Protein AF-A0A6H2A797-F1 (afdb_monomer_lite)

Foldseek 3Di:
DDDDDDDDDDCVVVVVVPPDDPPDDDDDDDDDDDDDDDDDDDDDDDDDQDQFQDEPQSQATDGPVLLVVLCVVQNNVRSNVLSHVVSVVCVVVVDDDPHSSVVSVVVVVVVVVVVVVCVVVVVPPPPD

pLDDT: mean 70.71, std 18.69, range [35.84, 93.06]

Structure (mmCIF, N/CA/C/O backbone):
data_AF-A0A6H2A797-F1
#
_entry.id   AF-A0A6H2A797-F1
#
loop_
_atom_site.group_PDB
_atom_site.id
_atom_site.type_symbol
_atom_site.label_atom_id
_atom_site.label_alt_id
_atom_site.label_comp_id
_atom_site.label_asym_id
_atom_site.label_entity_id
_atom_site.label_seq_id
_atom_site.pdbx_PDB_ins_code
_atom_site.Cartn_x
_atom_site.Cartn_y
_atom_site.Cartn_z
_atom_site.occupancy
_atom_site.B_iso_or_equiv
_atom_site.auth_seq_id
_atom_site.auth_comp_id
_atom_site.auth_asym_id
_atom_site.auth_atom_id
_atom_site.pdbx_PDB_model_num
ATOM 1 N N . MET A 1 1 ? -2.144 27.631 -23.312 1.00 46.56 1 MET A N 1
ATOM 2 C CA . MET A 1 1 ? -3.626 27.607 -23.310 1.00 46.56 1 MET A CA 1
ATOM 3 C C . MET A 1 1 ? -4.070 26.756 -22.125 1.00 46.56 1 MET A C 1
ATOM 5 O O . MET A 1 1 ? -3.665 25.606 -22.053 1.00 46.56 1 MET A O 1
ATOM 9 N N . LYS A 1 2 ? -4.767 27.325 -21.131 1.00 43.34 2 LYS A N 1
ATOM 10 C CA . LYS A 1 2 ? -5.200 26.593 -19.925 1.00 43.34 2 LYS A CA 1
ATOM 11 C C . LYS A 1 2 ? -6.612 26.046 -20.162 1.00 43.34 2 LYS A C 1
ATOM 13 O O . LYS A 1 2 ? -7.568 26.807 -20.069 1.00 43.34 2 LYS A O 1
ATOM 18 N N . SER A 1 3 ? -6.749 24.761 -20.484 1.00 50.66 3 SER A N 1
ATOM 19 C CA . SER A 1 3 ? -8.068 24.132 -20.639 1.00 50.66 3 SER A CA 1
ATOM 20 C C . SER A 1 3 ? -8.618 23.690 -19.281 1.00 50.66 3 SER A C 1
ATOM 22 O O . SER A 1 3 ? -8.083 22.795 -18.633 1.00 50.66 3 SER A O 1
ATOM 24 N N . SER A 1 4 ? -9.681 24.367 -18.843 1.00 56.06 4 SER A N 1
ATOM 25 C CA . SER A 1 4 ? -10.447 24.083 -17.628 1.00 56.06 4 SER A CA 1
ATOM 26 C C . SER A 1 4 ? -11.520 23.034 -17.931 1.00 56.06 4 SER A C 1
ATOM 28 O O . SER A 1 4 ? -12.441 23.301 -18.697 1.00 56.06 4 SER A O 1
ATOM 30 N N . ILE A 1 5 ? -11.417 21.846 -17.330 1.00 59.72 5 ILE A N 1
ATOM 31 C CA . ILE A 1 5 ? -12.435 20.795 -17.441 1.00 59.72 5 ILE A CA 1
ATOM 32 C C . ILE A 1 5 ? -13.403 20.954 -16.261 1.00 59.72 5 ILE A C 1
ATOM 34 O O . ILE A 1 5 ? -13.143 20.479 -15.158 1.00 59.72 5 ILE A O 1
ATOM 38 N N . LYS A 1 6 ? -14.516 21.664 -16.475 1.00 56.91 6 LYS A N 1
ATOM 39 C CA . LYS A 1 6 ? -15.648 21.704 -15.536 1.00 56.91 6 LYS A CA 1
ATOM 40 C C . LYS A 1 6 ? -16.644 20.606 -15.912 1.00 56.91 6 LYS A C 1
ATOM 42 O O . LYS A 1 6 ? -17.594 20.862 -16.639 1.00 56.91 6 LYS A O 1
ATOM 47 N N . GLY A 1 7 ? -16.429 19.392 -15.414 1.00 57.88 7 GLY A N 1
ATOM 48 C CA . GLY A 1 7 ? -17.436 18.327 -15.431 1.00 57.88 7 GLY A CA 1
ATOM 49 C C . GLY A 1 7 ? -18.018 18.147 -14.033 1.00 57.88 7 GLY A C 1
ATOM 50 O O . GLY A 1 7 ? -17.306 17.709 -13.133 1.00 57.88 7 GLY A O 1
ATOM 51 N N . LYS A 1 8 ? -19.289 18.513 -13.821 1.00 60.16 8 LYS A N 1
ATOM 52 C CA . LYS A 1 8 ? -20.021 18.125 -12.606 1.00 60.16 8 LYS A CA 1
ATOM 53 C C . LYS A 1 8 ? -20.336 16.635 -12.716 1.00 60.16 8 LYS A C 1
ATOM 55 O O . LYS A 1 8 ? -20.930 16.206 -13.695 1.00 60.16 8 LYS A O 1
ATOM 60 N N . ILE A 1 9 ? -19.892 15.858 -11.737 1.00 58.88 9 ILE A N 1
ATOM 61 C CA . ILE A 1 9 ? -20.164 14.424 -11.666 1.00 58.88 9 ILE A CA 1
ATOM 62 C C . ILE A 1 9 ? -21.549 14.272 -11.027 1.00 58.88 9 ILE A C 1
ATOM 64 O O . ILE A 1 9 ? -21.733 14.644 -9.868 1.00 58.88 9 ILE A O 1
ATOM 68 N N . ASP A 1 10 ? -22.528 13.775 -11.783 1.00 59.12 10 ASP A N 1
ATOM 69 C CA . ASP A 1 10 ? -23.885 13.536 -11.288 1.00 59.12 10 ASP A CA 1
ATOM 70 C C . ASP A 1 10 ? -23.966 12.174 -10.583 1.00 59.12 10 ASP A C 1
ATOM 72 O O . ASP A 1 10 ? -24.061 11.124 -11.211 1.00 59.12 10 ASP A O 1
ATOM 76 N N . PHE A 1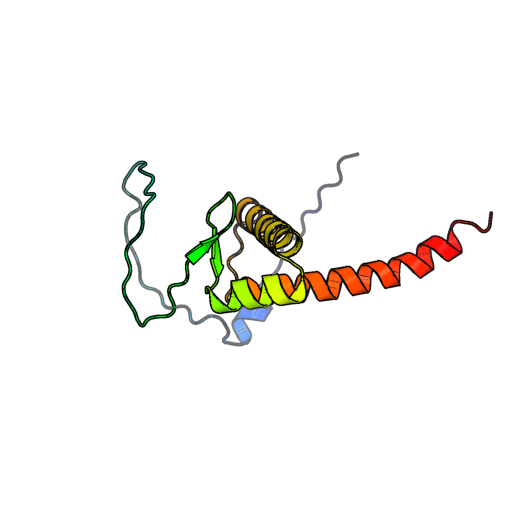 11 ? -23.959 12.191 -9.248 1.00 57.03 11 PHE A N 1
ATOM 77 C CA . PHE A 1 11 ? -24.028 10.991 -8.395 1.00 57.03 11 PHE A CA 1
ATOM 78 C C . PHE A 1 11 ? -25.450 10.431 -8.201 1.00 57.03 11 PHE A C 1
ATOM 80 O O . PHE A 1 11 ? -25.656 9.489 -7.437 1.00 57.03 11 PHE A O 1
ATOM 87 N N . LYS A 1 12 ? -26.441 10.971 -8.923 1.00 54.38 12 LYS A N 1
ATOM 88 C CA . LYS A 1 12 ? -27.851 10.554 -8.862 1.00 54.38 12 LYS A CA 1
ATOM 89 C C . LYS A 1 12 ? -28.107 9.052 -9.106 1.00 54.38 12 LYS A C 1
ATOM 91 O O . LYS A 1 12 ? -29.007 8.537 -8.446 1.00 54.38 12 LYS A O 1
ATOM 96 N N . PRO A 1 13 ? -27.350 8.302 -9.939 1.00 54.19 13 PRO A N 1
ATOM 97 C CA . PRO A 1 13 ? -27.614 6.870 -10.101 1.00 54.19 13 PRO A CA 1
ATOM 98 C C . PRO A 1 13 ? -27.167 6.011 -8.904 1.00 54.19 13 PRO A C 1
ATOM 100 O O . PRO A 1 13 ? -27.570 4.856 -8.815 1.00 54.19 13 PRO A O 1
ATOM 103 N N . LEU A 1 14 ? -26.380 6.545 -7.959 1.00 39.88 14 LEU A N 1
ATOM 104 C CA . LEU A 1 14 ? -25.889 5.784 -6.799 1.00 39.88 14 LEU A CA 1
ATOM 105 C C . LEU A 1 14 ? -26.880 5.739 -5.622 1.00 39.88 14 LEU A C 1
ATOM 107 O O . LEU A 1 14 ? -26.752 4.874 -4.759 1.00 39.88 14 LEU A O 1
ATOM 111 N N . LEU A 1 15 ? -27.887 6.622 -5.587 1.00 51.09 15 LEU A N 1
ATOM 112 C CA . LEU A 1 15 ? -28.908 6.621 -4.528 1.00 51.09 15 LEU A CA 1
ATOM 113 C C . LEU A 1 15 ? -29.960 5.516 -4.705 1.00 51.09 15 LEU A C 1
ATOM 115 O O . LEU A 1 15 ? -30.473 5.005 -3.716 1.00 51.09 15 LEU A O 1
ATOM 119 N N . SER A 1 16 ? -30.255 5.103 -5.943 1.00 48.47 16 SER A N 1
ATOM 120 C CA . SER A 1 16 ? -31.281 4.081 -6.215 1.00 48.47 16 SER A CA 1
ATOM 121 C C . SER A 1 16 ? -30.839 2.656 -5.865 1.00 48.47 16 SER A C 1
ATOM 123 O O . SER A 1 16 ? -31.680 1.768 -5.769 1.00 48.47 16 SER A O 1
ATOM 125 N N . ALA A 1 17 ? -29.535 2.423 -5.696 1.00 48.38 17 ALA A N 1
ATOM 126 C CA . ALA A 1 17 ? -28.965 1.092 -5.497 1.00 48.38 17 ALA A CA 1
ATOM 127 C C . ALA A 1 17 ? -28.812 0.694 -4.015 1.00 48.38 17 ALA A C 1
ATOM 129 O O . ALA A 1 17 ? -28.220 -0.340 -3.727 1.00 48.38 17 ALA A O 1
ATOM 130 N N . GLY A 1 18 ? -29.294 1.505 -3.065 1.00 45.94 18 GLY A N 1
ATOM 131 C CA . GLY A 1 18 ? -29.240 1.170 -1.634 1.00 45.94 18 GLY A CA 1
ATOM 132 C C . GLY A 1 18 ? -27.831 1.142 -1.019 1.00 45.94 18 GLY A C 1
ATOM 133 O O . GLY A 1 18 ? -27.662 0.650 0.090 1.00 45.94 18 GLY A O 1
ATOM 134 N N . PHE A 1 19 ? -26.815 1.687 -1.701 1.00 46.12 19 PHE A N 1
ATOM 135 C CA . PHE A 1 19 ? -25.416 1.707 -1.238 1.00 46.12 19 PHE A CA 1
ATOM 136 C C . PHE A 1 19 ? -25.088 2.826 -0.229 1.00 46.12 19 PHE A C 1
ATOM 138 O O . PHE A 1 19 ? -23.957 2.911 0.248 1.00 46.12 19 PHE A O 1
ATOM 145 N N . ILE A 1 20 ? -26.051 3.687 0.118 1.00 41.34 20 ILE A N 1
ATOM 146 C CA . ILE A 1 20 ? -25.891 4.747 1.124 1.00 41.34 20 ILE A CA 1
ATOM 147 C C . ILE A 1 20 ? -27.090 4.688 2.073 1.00 41.34 20 ILE A C 1
ATOM 149 O O . ILE A 1 20 ? -28.177 5.149 1.733 1.00 41.34 20 ILE A O 1
ATOM 153 N N . SER A 1 21 ? -26.891 4.132 3.269 1.00 38.75 21 SER A N 1
ATOM 154 C CA . SER A 1 21 ? -27.840 4.289 4.373 1.00 38.75 21 SER A CA 1
ATOM 155 C C . SER A 1 21 ? -27.586 5.646 5.022 1.00 38.75 21 SER A C 1
ATOM 157 O O . SER A 1 21 ? -26.571 5.847 5.691 1.00 38.75 21 SER A O 1
ATOM 159 N N . LEU A 1 22 ? -28.481 6.602 4.778 1.00 43.28 22 LEU A N 1
ATOM 160 C CA . LEU A 1 22 ? -28.422 7.938 5.358 1.00 43.28 22 LEU A CA 1
ATOM 161 C C . LEU A 1 22 ? -28.926 7.879 6.809 1.00 43.28 22 LEU A C 1
ATOM 163 O O . LEU A 1 22 ? -30.077 8.201 7.087 1.00 43.28 22 LEU A O 1
ATOM 167 N N . ASN A 1 23 ? -28.071 7.454 7.740 1.00 47.53 23 ASN A N 1
ATOM 168 C CA . ASN A 1 23 ? -28.340 7.657 9.161 1.00 47.53 23 ASN A CA 1
ATOM 169 C C . ASN A 1 23 ? -27.947 9.089 9.522 1.00 47.53 23 ASN A C 1
ATOM 171 O O . ASN A 1 23 ? -26.777 9.432 9.689 1.00 47.53 23 ASN A O 1
ATOM 175 N N . ASN A 1 24 ? -28.977 9.926 9.559 1.00 61.25 24 ASN A N 1
ATOM 176 C CA . ASN A 1 24 ? -28.986 11.249 10.146 1.00 61.25 24 ASN A CA 1
ATOM 177 C C . ASN A 1 24 ? -28.841 11.121 11.665 1.00 61.25 24 ASN A C 1
ATOM 179 O O . ASN A 1 24 ? -29.838 10.888 12.330 1.00 61.25 24 ASN A O 1
ATOM 183 N N . ASP A 1 25 ? -27.626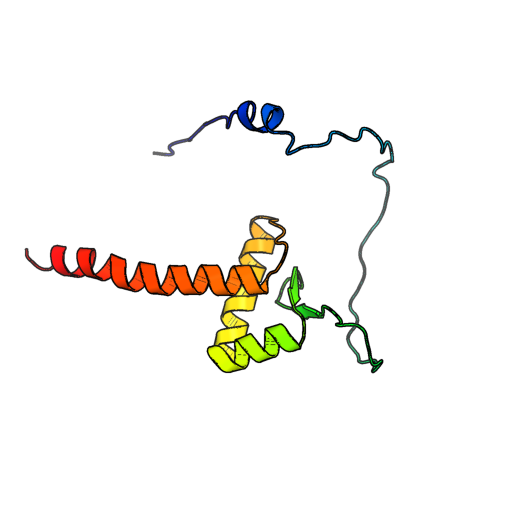 11.251 12.194 1.00 49.34 25 ASP A N 1
ATOM 184 C CA . ASP A 1 25 ? -27.409 11.763 13.551 1.00 49.34 25 ASP A CA 1
ATOM 185 C C . ASP A 1 25 ? -25.918 12.021 13.788 1.00 49.34 25 ASP A C 1
ATOM 187 O O . ASP A 1 25 ? -25.129 11.083 13.870 1.00 49.34 25 ASP A O 1
ATOM 191 N N . ALA A 1 26 ? -25.526 13.295 13.855 1.00 45.34 26 ALA A N 1
ATOM 192 C CA . ALA A 1 26 ? -24.410 13.782 14.677 1.00 45.34 26 ALA A CA 1
ATOM 193 C C . ALA A 1 26 ? -24.224 15.292 14.467 1.00 45.34 26 ALA A C 1
ATOM 195 O O . ALA A 1 26 ? -23.256 15.766 13.869 1.00 45.34 26 ALA A O 1
ATOM 196 N N . SER A 1 27 ? -25.139 16.075 15.035 1.00 48.50 27 SER A N 1
ATOM 197 C CA . SER A 1 27 ? -24.773 17.396 15.539 1.00 48.50 27 SER A CA 1
ATOM 198 C C . SER A 1 27 ? -23.676 17.225 16.593 1.00 48.50 27 SER A C 1
ATOM 200 O O . SER A 1 27 ? -23.966 16.774 17.698 1.00 48.50 27 SER A O 1
ATOM 202 N N . ARG A 1 28 ? -22.425 17.596 16.294 1.00 47.56 28 ARG A N 1
ATOM 203 C CA . ARG A 1 28 ? -21.472 18.038 17.329 1.00 47.56 28 ARG A CA 1
ATOM 204 C C . ARG A 1 28 ? -20.273 18.791 16.745 1.00 47.56 28 ARG A C 1
ATOM 206 O O . ARG A 1 28 ? -19.312 18.207 16.268 1.00 47.56 28 ARG A O 1
ATOM 213 N N . SER A 1 29 ? -20.379 20.117 16.833 1.00 43.31 29 SER A N 1
ATOM 214 C CA . SER A 1 29 ? -19.346 21.029 17.341 1.00 43.31 29 SER A CA 1
ATOM 215 C C . SER A 1 29 ? -17.899 20.778 16.892 1.00 43.31 29 SER A C 1
ATOM 217 O O . SER A 1 29 ? -17.153 20.058 17.551 1.00 43.31 29 SER A O 1
ATOM 219 N N . LEU A 1 30 ? -17.460 21.489 15.850 1.00 44.03 30 LEU A N 1
ATOM 220 C CA . LEU A 1 30 ? -16.040 21.757 15.616 1.00 44.03 30 LEU A CA 1
ATOM 221 C C . LEU A 1 30 ? -15.557 22.813 16.616 1.00 44.03 30 LEU A C 1
ATOM 223 O O . LEU A 1 30 ? -15.670 24.013 16.375 1.00 44.03 30 LEU A O 1
ATOM 227 N N . ALA A 1 31 ? -15.018 22.347 17.735 1.00 46.88 31 ALA A N 1
ATOM 228 C CA . ALA A 1 31 ? -14.160 23.134 18.601 1.00 46.88 31 ALA A CA 1
ATOM 229 C C . ALA A 1 31 ? -12.978 22.263 19.037 1.00 46.88 31 ALA A C 1
ATOM 231 O O . ALA A 1 31 ? -13.202 21.168 19.550 1.00 46.88 31 ALA A O 1
ATOM 232 N N . ASN A 1 32 ? -11.772 22.834 18.900 1.00 49.12 32 ASN A N 1
ATOM 233 C CA . ASN A 1 32 ? -10.540 22.488 19.625 1.00 49.12 32 ASN A CA 1
ATOM 234 C C . ASN A 1 32 ? -9.849 21.173 19.192 1.00 49.12 32 ASN A C 1
ATOM 236 O O . ASN A 1 32 ? -10.501 20.226 18.784 1.00 49.12 32 ASN A O 1
ATOM 240 N N . ASP A 1 33 ? -8.529 21.003 19.215 1.00 44.47 33 ASP A N 1
ATOM 241 C CA . ASP A 1 33 ? -7.384 21.818 19.627 1.00 44.47 33 ASP A CA 1
ATOM 242 C C . ASP A 1 33 ? -6.107 21.156 19.048 1.00 44.47 33 ASP A C 1
ATOM 244 O O . ASP A 1 33 ? -6.141 20.078 18.457 1.00 44.47 33 ASP A O 1
ATOM 248 N N . LYS A 1 34 ? -5.008 21.885 19.181 1.00 43.50 34 LYS A N 1
ATOM 249 C CA . LYS A 1 34 ? -3.631 21.726 18.715 1.00 43.50 34 LYS A CA 1
ATOM 250 C C . LYS A 1 34 ? -2.951 20.346 18.816 1.00 43.50 34 LYS A C 1
ATOM 252 O O . LYS A 1 34 ? -3.232 19.515 19.665 1.00 43.50 34 LYS A O 1
ATOM 257 N N . GLN A 1 35 ? -1.945 20.237 17.940 1.00 48.25 35 GLN A N 1
ATOM 258 C CA . GLN A 1 35 ? -0.615 19.616 18.079 1.00 48.25 35 GLN A CA 1
ATOM 259 C C . GLN A 1 35 ? -0.305 18.786 19.337 1.00 48.25 35 GLN A C 1
ATOM 261 O O . GLN A 1 35 ? -0.371 19.299 20.448 1.00 48.25 35 GLN A O 1
ATOM 266 N N . ASN A 1 36 ? 0.218 17.578 19.103 1.00 39.12 36 ASN A N 1
ATOM 267 C CA . ASN A 1 36 ? 1.387 16.906 19.716 1.00 39.12 36 ASN A CA 1
ATOM 268 C C . ASN A 1 36 ? 1.200 15.396 19.468 1.00 39.12 36 ASN A C 1
ATOM 270 O O . ASN A 1 36 ? 0.073 14.939 19.354 1.00 39.12 36 ASN A O 1
ATOM 274 N N . GLY A 1 37 ? 2.182 14.521 19.328 1.00 35.84 37 GLY A N 1
ATOM 275 C CA . GLY A 1 37 ? 3.627 14.528 19.471 1.00 35.84 37 GLY A CA 1
ATOM 276 C C . 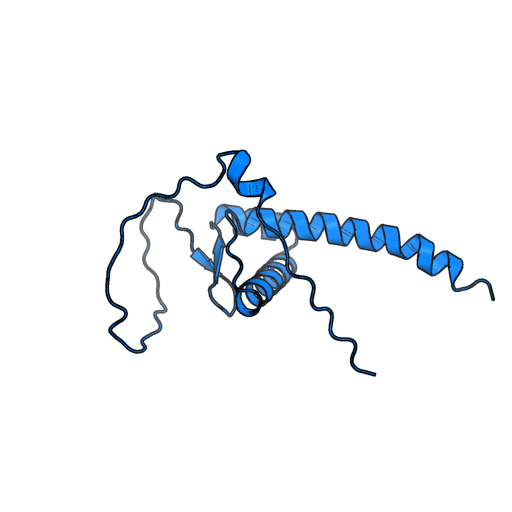GLY A 1 37 ? 4.076 13.089 19.155 1.00 35.84 37 GLY A C 1
ATOM 277 O O . GLY A 1 37 ? 3.252 12.177 19.064 1.00 35.84 37 GLY A O 1
ATOM 278 N N . VAL A 1 38 ? 5.367 12.898 18.916 1.00 62.19 38 VAL A N 1
ATOM 279 C CA . VAL A 1 38 ? 6.013 11.588 18.714 1.00 62.19 38 VAL A CA 1
ATOM 280 C C . VAL A 1 38 ? 5.682 10.635 19.879 1.00 62.19 38 VAL A C 1
ATOM 282 O O . VAL A 1 38 ? 5.542 11.097 21.011 1.00 62.19 38 VAL A O 1
ATOM 285 N N . PRO A 1 39 ? 5.600 9.317 19.631 1.00 52.97 39 PRO A N 1
ATOM 286 C CA . PRO A 1 39 ? 6.484 8.454 20.409 1.00 52.97 39 PRO A CA 1
ATOM 287 C C . PRO A 1 39 ? 7.176 7.388 19.553 1.00 52.97 39 PRO A C 1
ATOM 289 O O . PRO A 1 39 ? 6.573 6.721 18.710 1.00 52.97 39 PRO A O 1
ATOM 292 N N . GLU A 1 40 ? 8.479 7.279 19.789 1.00 54.34 40 GLU A N 1
ATOM 293 C CA . GLU A 1 40 ? 9.259 6.059 19.628 1.00 54.34 40 GLU A CA 1
ATOM 294 C C . GLU A 1 40 ? 8.975 5.124 20.818 1.00 54.34 40 GLU A C 1
ATOM 296 O O . GLU A 1 40 ? 8.416 5.551 21.828 1.00 54.34 40 GLU A O 1
ATOM 301 N N . THR A 1 41 ? 9.463 3.889 20.703 1.00 43.97 41 THR A N 1
ATOM 302 C CA . THR A 1 41 ? 9.671 2.869 21.751 1.00 43.97 41 THR A CA 1
ATOM 303 C C . THR A 1 41 ? 8.506 1.930 22.108 1.00 43.97 41 THR A C 1
ATOM 305 O O . THR A 1 41 ? 7.585 2.257 22.845 1.00 43.97 41 THR A O 1
ATOM 308 N N . GLU A 1 42 ? 8.611 0.736 21.510 1.00 62.16 42 GLU A N 1
ATOM 309 C CA . GLU A 1 42 ? 8.648 -0.588 22.155 1.00 62.16 42 GLU A CA 1
ATOM 310 C C . GLU A 1 42 ? 7.670 -0.849 23.308 1.00 62.16 42 GLU A C 1
ATOM 312 O O . GLU A 1 42 ? 7.851 -0.372 24.422 1.00 62.16 42 GLU A O 1
ATOM 317 N N . THR A 1 43 ? 6.690 -1.722 23.069 1.00 39.31 43 THR A N 1
ATOM 318 C CA . THR A 1 43 ? 6.119 -2.584 24.113 1.00 39.31 43 THR A CA 1
ATOM 319 C C . THR A 1 43 ? 5.597 -3.874 23.487 1.00 39.31 43 THR A C 1
ATOM 321 O O . THR A 1 43 ? 4.793 -3.864 22.561 1.00 39.31 43 THR A O 1
ATOM 324 N N . GLU A 1 44 ? 6.132 -4.986 23.979 1.00 60.56 44 GLU A N 1
ATOM 325 C CA . GLU A 1 44 ? 5.705 -6.352 23.709 1.00 60.56 44 GLU A CA 1
ATOM 326 C C . GLU A 1 44 ? 4.360 -6.604 24.405 1.00 60.56 44 GLU A C 1
ATOM 328 O O . GLU A 1 44 ? 4.302 -6.566 25.632 1.00 60.56 44 GLU A O 1
ATOM 333 N N . THR A 1 45 ? 3.298 -6.911 23.655 1.00 43.12 45 THR A N 1
ATOM 334 C CA . THR A 1 45 ? 2.175 -7.719 24.157 1.00 43.12 45 THR A CA 1
ATOM 335 C C . THR A 1 45 ? 1.577 -8.562 23.039 1.00 43.12 45 THR A C 1
ATOM 337 O O . THR A 1 45 ? 1.115 -8.076 22.014 1.00 43.12 45 THR A O 1
ATOM 340 N N . GLU A 1 46 ? 1.624 -9.865 23.266 1.00 57.28 46 GLU A N 1
ATOM 341 C CA . GLU A 1 46 ? 1.096 -10.939 22.443 1.00 57.28 46 GLU A CA 1
ATOM 342 C C . GLU A 1 46 ? -0.428 -10.824 22.228 1.00 57.28 46 GLU A C 1
ATOM 344 O O . GLU A 1 46 ? -1.188 -10.593 23.166 1.00 57.28 46 GLU A O 1
ATOM 349 N N . THR A 1 47 ? -0.868 -11.135 21.002 1.00 51.09 47 THR A N 1
ATOM 350 C CA . THR A 1 47 ? -2.226 -11.592 20.622 1.00 51.09 47 THR A CA 1
ATOM 351 C C . THR A 1 47 ? -3.342 -10.571 20.361 1.00 51.09 47 THR A C 1
ATOM 353 O O . THR A 1 47 ? -4.494 -10.781 20.713 1.00 51.09 47 THR A O 1
ATOM 356 N N . GLU A 1 48 ? -3.074 -9.560 19.548 1.00 54.53 48 GLU A N 1
ATOM 357 C CA . GLU A 1 48 ? -4.053 -9.086 18.561 1.00 54.53 48 GLU A CA 1
ATOM 358 C C . GLU A 1 48 ? -3.235 -8.587 17.371 1.00 54.53 48 GLU A C 1
ATOM 360 O O . GLU A 1 48 ? -2.155 -8.050 17.574 1.00 54.53 48 GLU A O 1
ATOM 365 N N . THR A 1 49 ? -3.630 -8.846 16.125 1.00 59.41 49 THR A N 1
ATOM 366 C CA . THR A 1 49 ? -2.826 -8.454 14.954 1.00 59.41 49 THR A CA 1
ATOM 367 C C . THR A 1 49 ? -2.692 -6.930 14.903 1.00 59.41 49 THR A C 1
ATOM 369 O O . THR A 1 49 ? -3.540 -6.249 14.318 1.00 59.41 49 THR A O 1
ATOM 372 N N . GLU A 1 50 ? -1.661 -6.391 15.551 1.00 66.38 50 GLU A N 1
ATOM 373 C CA . GLU A 1 50 ? -1.437 -4.962 15.675 1.00 66.38 50 GLU A CA 1
ATOM 374 C C . GLU A 1 50 ? -1.162 -4.406 14.284 1.00 66.38 50 GLU A C 1
ATOM 376 O O . GLU A 1 50 ? -0.150 -4.686 13.636 1.00 66.38 50 GLU A O 1
ATOM 381 N N . LYS A 1 51 ? -2.120 -3.634 13.775 1.00 72.88 51 LYS A N 1
ATOM 382 C CA . LYS A 1 51 ? -1.947 -2.918 12.517 1.00 72.88 51 LYS A CA 1
ATOM 383 C C . LYS A 1 51 ? -1.025 -1.745 12.789 1.00 72.88 51 LYS A C 1
ATOM 385 O O . LYS A 1 51 ? -1.461 -0.710 13.291 1.00 72.88 51 LYS A O 1
ATOM 390 N N . LYS A 1 52 ? 0.244 -1.908 12.444 1.00 79.31 52 LYS A N 1
ATOM 391 C CA . LYS A 1 52 ? 1.246 -0.854 12.540 1.00 79.31 52 LYS A CA 1
ATOM 392 C C . LYS A 1 52 ? 1.060 0.144 11.400 1.00 79.31 52 LYS A C 1
ATOM 394 O O . LYS A 1 52 ? 0.625 -0.194 10.293 1.00 79.31 52 LYS A O 1
ATOM 399 N N . THR A 1 53 ? 1.363 1.404 11.694 1.00 84.56 53 THR A N 1
ATOM 400 C CA . THR A 1 53 ? 1.405 2.469 10.691 1.00 84.56 53 THR A CA 1
ATOM 401 C C . THR A 1 53 ? 2.791 2.536 10.070 1.00 84.56 53 THR A C 1
ATOM 403 O O . THR A 1 53 ? 3.779 2.685 10.785 1.00 84.56 53 THR A O 1
ATOM 406 N N . TYR A 1 54 ? 2.850 2.500 8.747 1.00 80.19 54 TYR A N 1
ATOM 407 C CA . TYR A 1 54 ? 4.071 2.580 7.958 1.00 80.19 54 TYR A CA 1
ATOM 408 C C . TYR A 1 54 ? 4.027 3.777 6.999 1.00 80.19 54 TYR A C 1
ATOM 410 O O . TYR A 1 54 ? 2.971 4.383 6.772 1.00 80.19 54 TYR A O 1
ATOM 418 N N . GLY A 1 55 ? 5.188 4.092 6.427 1.00 81.06 55 GLY A N 1
ATOM 419 C CA . GLY A 1 55 ? 5.383 5.192 5.486 1.00 81.06 55 GLY A CA 1
ATOM 420 C C . GLY A 1 55 ? 5.801 6.504 6.154 1.00 81.06 55 GLY A C 1
ATOM 421 O O . GLY A 1 55 ? 5.527 6.717 7.337 1.00 81.06 55 GLY A O 1
ATOM 422 N N . GLU A 1 56 ? 6.390 7.418 5.378 1.00 81.44 56 GLU A N 1
ATOM 423 C CA . GLU A 1 56 ? 6.799 8.757 5.844 1.00 81.44 56 GLU A CA 1
ATOM 424 C C . GLU A 1 56 ? 5.639 9.523 6.503 1.00 81.44 56 GLU A C 1
ATOM 426 O O . GLU A 1 56 ? 5.777 10.129 7.566 1.00 81.44 56 GLU A O 1
ATOM 431 N N . PHE A 1 57 ? 4.447 9.424 5.910 1.00 84.44 57 PHE A N 1
ATOM 432 C CA . PHE A 1 57 ? 3.238 10.092 6.385 1.00 84.44 57 PHE A CA 1
ATOM 433 C C . PHE A 1 57 ? 2.463 9.291 7.446 1.00 84.44 57 PHE A C 1
ATOM 435 O O . PHE A 1 57 ? 1.380 9.723 7.846 1.00 84.44 57 PHE A O 1
ATOM 442 N N . LYS A 1 58 ? 2.974 8.124 7.877 1.00 85.75 58 LYS A N 1
ATOM 443 C CA . LYS A 1 58 ? 2.355 7.208 8.861 1.00 85.75 58 LYS A CA 1
ATOM 444 C C . LYS A 1 58 ? 0.869 6.923 8.597 1.00 85.75 58 LYS A C 1
ATOM 446 O O . LYS A 1 58 ? 0.055 6.835 9.513 1.00 85.75 58 LYS A O 1
ATOM 451 N N . ASN A 1 59 ? 0.493 6.804 7.328 1.00 85.81 59 ASN A N 1
ATOM 452 C CA . ASN A 1 59 ? -0.897 6.671 6.881 1.00 85.81 59 ASN A CA 1
ATOM 453 C C . ASN A 1 59 ? -1.219 5.280 6.308 1.00 85.81 59 ASN A C 1
ATOM 455 O O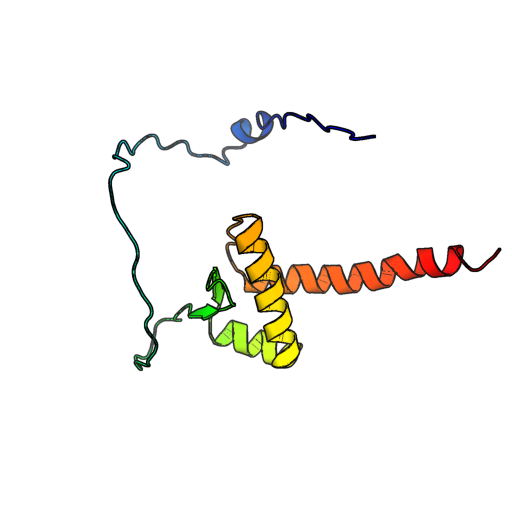 . ASN A 1 59 ? -2.369 5.025 5.945 1.00 85.81 59 ASN A O 1
ATOM 459 N N . ILE A 1 60 ? -0.231 4.382 6.250 1.00 86.56 60 ILE A N 1
ATOM 460 C CA . ILE A 1 60 ? -0.380 3.021 5.740 1.00 86.56 60 ILE A CA 1
ATOM 461 C C . ILE A 1 60 ? -0.530 2.044 6.894 1.00 86.56 60 ILE A C 1
ATOM 463 O O . ILE A 1 60 ? 0.416 1.782 7.623 1.00 86.56 60 ILE A O 1
ATOM 467 N N . LEU A 1 61 ? -1.724 1.479 7.033 1.00 88.94 61 LEU A N 1
ATOM 468 C CA . LEU A 1 61 ? -2.007 0.419 7.998 1.00 88.94 61 LEU A CA 1
ATOM 469 C C . LEU A 1 61 ? -1.703 -0.936 7.363 1.00 88.94 61 LEU A C 1
ATOM 471 O O . LEU A 1 61 ? -2.382 -1.310 6.399 1.00 88.94 61 LEU A O 1
ATOM 475 N N . LEU A 1 62 ? -0.712 -1.641 7.908 1.00 88.12 62 LEU A N 1
ATOM 476 C CA . LEU A 1 62 ? -0.346 -3.007 7.533 1.00 88.12 62 LEU A CA 1
ATOM 477 C C . LEU A 1 62 ? -0.127 -3.842 8.795 1.00 88.12 62 LEU A C 1
ATOM 479 O O . LEU A 1 62 ? 0.277 -3.330 9.836 1.00 88.12 62 LEU A O 1
ATOM 483 N N . THR A 1 63 ? -0.405 -5.133 8.696 1.00 89.50 63 THR A N 1
ATOM 484 C CA . THR A 1 63 ? 0.008 -6.116 9.706 1.00 89.50 63 THR A CA 1
ATOM 485 C C . THR A 1 63 ? 1.439 -6.581 9.442 1.00 89.50 63 THR A C 1
ATOM 487 O O . THR A 1 63 ? 1.912 -6.534 8.301 1.00 89.50 63 THR A O 1
ATOM 490 N N . ASP A 1 64 ? 2.126 -7.078 10.472 1.00 86.38 64 ASP A N 1
ATOM 491 C CA . ASP A 1 64 ? 3.471 -7.647 10.311 1.00 86.38 64 ASP A CA 1
ATOM 492 C C . ASP A 1 64 ? 3.478 -8.817 9.309 1.00 86.38 64 ASP A C 1
ATOM 494 O O . ASP A 1 64 ? 4.405 -8.952 8.512 1.00 86.38 64 ASP A O 1
ATOM 498 N N . GLU A 1 65 ? 2.401 -9.610 9.260 1.00 90.62 65 GLU A N 1
ATOM 499 C CA . GLU A 1 65 ? 2.236 -10.677 8.268 1.00 90.62 65 GLU A CA 1
ATOM 500 C C . GLU A 1 65 ? 2.174 -10.150 6.829 1.00 90.62 65 GLU A C 1
ATOM 502 O O . GLU A 1 65 ? 2.781 -10.719 5.920 1.00 90.62 65 GLU A O 1
ATOM 507 N N . GLU A 1 66 ? 1.408 -9.082 6.589 1.00 90.69 66 GLU A N 1
ATOM 508 C CA . GLU A 1 66 ? 1.314 -8.456 5.268 1.00 90.69 66 GLU A CA 1
ATOM 509 C C . GLU A 1 66 ? 2.653 -7.844 4.863 1.00 90.69 66 GLU A C 1
ATOM 511 O O . GLU A 1 66 ? 3.066 -7.987 3.710 1.00 90.69 66 GLU A O 1
ATOM 516 N N . LEU A 1 67 ? 3.356 -7.213 5.807 1.00 89.25 67 LEU A N 1
ATOM 517 C CA . LEU A 1 67 ? 4.691 -6.681 5.574 1.00 89.25 67 LEU A CA 1
ATOM 518 C C . LEU A 1 67 ? 5.672 -7.802 5.210 1.00 89.25 67 LEU A C 1
ATOM 520 O O . LEU A 1 67 ? 6.394 -7.678 4.223 1.00 89.25 67 LEU A O 1
ATOM 524 N N . GLN A 1 68 ? 5.656 -8.919 5.941 1.00 90.31 68 GLN A N 1
ATOM 525 C CA . GLN A 1 68 ? 6.504 -10.073 5.652 1.00 90.31 68 GLN A CA 1
ATOM 526 C C . GLN A 1 68 ? 6.202 -10.657 4.266 1.00 90.31 68 GLN A C 1
ATOM 528 O O . GLN A 1 68 ? 7.123 -10.919 3.498 1.00 90.31 68 GLN A O 1
ATOM 533 N N . LYS A 1 69 ? 4.920 -10.773 3.888 1.00 93.06 69 LYS A N 1
ATOM 534 C CA . LYS A 1 69 ? 4.502 -11.205 2.539 1.00 93.06 69 LYS A CA 1
ATOM 535 C C . LYS A 1 69 ? 4.975 -10.245 1.445 1.00 93.06 69 LYS A C 1
ATOM 537 O O . LYS A 1 69 ? 5.259 -10.680 0.331 1.00 93.06 69 LYS A O 1
ATOM 542 N N . LEU A 1 70 ? 5.022 -8.940 1.719 1.00 90.56 70 LEU A N 1
ATOM 543 C CA . LEU A 1 70 ? 5.550 -7.957 0.769 1.00 90.56 70 LEU A CA 1
ATOM 544 C C . LEU A 1 70 ? 7.061 -8.107 0.597 1.00 90.56 70 LEU A C 1
ATOM 546 O O . LEU A 1 70 ? 7.533 -8.115 -0.539 1.00 90.56 70 LEU A O 1
ATOM 550 N N . LYS A 1 71 ? 7.797 -8.258 1.700 1.00 91.88 71 LYS A N 1
ATOM 551 C CA . LYS A 1 71 ? 9.249 -8.472 1.690 1.00 91.88 71 LYS A CA 1
ATOM 552 C C . LYS A 1 71 ? 9.627 -9.769 0.977 1.00 91.88 71 LYS A C 1
ATOM 554 O O . LYS A 1 71 ? 10.523 -9.756 0.147 1.00 91.88 71 LYS A O 1
ATOM 559 N N . ASP A 1 72 ? 8.891 -10.848 1.229 1.00 93.06 72 ASP A N 1
ATOM 560 C CA . ASP A 1 72 ? 9.100 -12.149 0.583 1.00 93.06 72 ASP A CA 1
ATOM 561 C C . ASP A 1 72 ? 8.910 -12.079 -0.943 1.00 93.06 72 ASP A C 1
ATOM 563 O O . ASP A 1 72 ? 9.712 -12.612 -1.705 1.00 93.06 72 ASP A O 1
ATOM 567 N N . ARG A 1 73 ? 7.891 -11.346 -1.419 1.00 90.75 73 ARG A N 1
ATOM 568 C CA . ARG A 1 73 ? 7.642 -11.209 -2.864 1.00 90.75 73 ARG A CA 1
ATOM 569 C C . ARG A 1 73 ? 8.559 -10.221 -3.584 1.00 90.75 73 ARG A C 1
ATOM 571 O O . ARG A 1 73 ? 8.788 -10.395 -4.779 1.00 90.75 73 ARG A O 1
ATOM 578 N N . PHE A 1 74 ? 8.968 -9.137 -2.927 1.00 86.06 74 PHE A N 1
ATOM 579 C CA . PHE A 1 74 ? 9.537 -7.960 -3.601 1.00 86.06 74 PHE A CA 1
ATOM 580 C C . PHE A 1 74 ? 10.855 -7.464 -3.006 1.00 86.06 74 PHE A C 1
ATOM 582 O O . PHE A 1 74 ? 11.354 -6.425 -3.441 1.00 86.06 74 PHE A O 1
ATOM 589 N N . THR A 1 75 ? 11.410 -8.199 -2.040 1.00 92.69 75 THR A N 1
ATOM 590 C CA . THR A 1 75 ? 12.570 -7.812 -1.227 1.00 92.69 75 THR A CA 1
ATOM 591 C C . THR A 1 75 ? 12.253 -6.635 -0.292 1.00 92.69 75 THR A C 1
ATOM 593 O O . THR A 1 75 ? 11.324 -5.861 -0.527 1.00 92.69 75 THR A O 1
ATOM 596 N N . ASP A 1 76 ? 13.026 -6.464 0.785 1.00 87.94 76 ASP A N 1
ATOM 597 C CA . ASP A 1 76 ? 12.839 -5.372 1.752 1.00 87.94 76 ASP A CA 1
ATOM 598 C C . ASP A 1 76 ? 12.809 -3.982 1.104 1.00 87.94 76 ASP A C 1
ATOM 600 O O . ASP A 1 76 ? 11.901 -3.193 1.369 1.00 87.94 76 ASP A O 1
ATOM 604 N N . SER A 1 77 ? 13.755 -3.703 0.204 1.00 87.56 77 SER A N 1
ATOM 605 C CA . SER A 1 77 ? 13.841 -2.408 -0.481 1.00 87.56 77 SER A CA 1
ATOM 606 C C . SER A 1 77 ? 12.650 -2.161 -1.417 1.00 87.56 77 SER A C 1
ATOM 608 O O . SER A 1 77 ? 12.061 -1.079 -1.392 1.00 87.56 77 SER A O 1
ATOM 610 N N . GLY A 1 78 ? 12.238 -3.170 -2.193 1.00 89.75 78 GLY A N 1
ATOM 611 C CA . GLY A 1 78 ? 11.099 -3.041 -3.102 1.00 89.75 78 GLY A CA 1
ATOM 612 C C . GLY A 1 78 ? 9.776 -2.891 -2.354 1.00 89.75 78 GLY A C 1
ATOM 613 O O . GLY A 1 78 ? 8.919 -2.109 -2.764 1.00 89.75 78 GLY A O 1
ATOM 614 N N . ALA A 1 79 ? 9.612 -3.588 -1.225 1.00 89.00 79 ALA A N 1
ATOM 615 C CA . ALA A 1 79 ? 8.450 -3.438 -0.356 1.00 89.00 79 ALA A CA 1
ATOM 616 C C . ALA A 1 79 ? 8.332 -2.008 0.200 1.00 89.00 79 ALA A C 1
ATOM 618 O O . ALA A 1 79 ? 7.250 -1.420 0.134 1.00 89.00 79 ALA A O 1
ATOM 619 N N . GLN A 1 80 ? 9.437 -1.430 0.686 1.00 89.50 80 GLN A N 1
ATOM 620 C CA . GLN A 1 80 ? 9.472 -0.058 1.204 1.00 89.50 80 GLN A CA 1
ATOM 621 C C . GLN A 1 80 ? 9.089 0.979 0.141 1.00 89.50 80 GLN A C 1
ATOM 623 O O . GLN A 1 80 ? 8.231 1.819 0.403 1.00 89.50 80 GLN A O 1
ATOM 628 N N . GLU A 1 81 ? 9.629 0.882 -1.079 1.00 90.00 81 GLU A N 1
ATOM 629 C CA . GLU A 1 81 ? 9.313 1.816 -2.175 1.00 90.00 81 GLU A CA 1
ATOM 630 C C . GLU A 1 81 ? 7.799 1.899 -2.455 1.00 90.00 81 GLU A C 1
ATOM 632 O O . GLU A 1 81 ? 7.231 2.969 -2.696 1.00 90.00 81 GLU A O 1
ATOM 637 N N . ARG A 1 82 ? 7.108 0.759 -2.392 1.00 88.69 82 ARG A N 1
ATOM 638 C CA . ARG A 1 82 ? 5.666 0.673 -2.670 1.00 88.69 82 ARG A CA 1
ATOM 639 C C . ARG A 1 82 ? 4.829 1.201 -1.523 1.00 88.69 82 ARG A C 1
ATOM 641 O O . ARG A 1 82 ? 3.815 1.858 -1.764 1.00 88.69 82 ARG A O 1
ATOM 648 N N . ILE A 1 83 ? 5.260 0.928 -0.292 1.00 91.31 83 ILE A 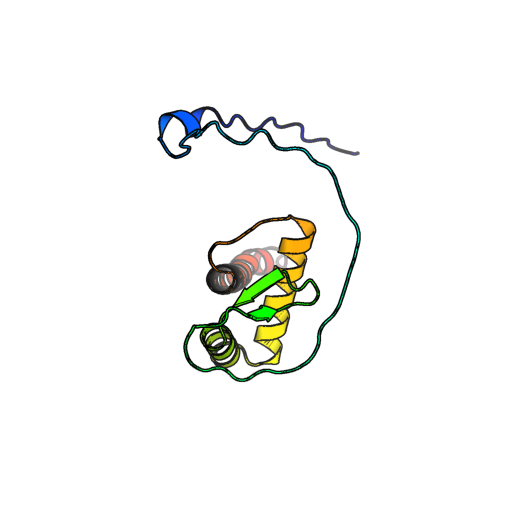N 1
ATOM 649 C CA . ILE A 1 83 ? 4.660 1.515 0.905 1.00 91.31 83 ILE A CA 1
ATOM 650 C C . ILE A 1 83 ? 4.742 3.040 0.799 1.00 91.31 83 ILE A C 1
ATOM 652 O O . ILE A 1 83 ? 3.712 3.698 0.930 1.00 91.31 83 ILE A O 1
ATOM 656 N N . GLU A 1 84 ? 5.905 3.595 0.447 1.00 92.00 84 GLU A N 1
ATOM 657 C CA . GLU A 1 84 ? 6.072 5.044 0.276 1.00 92.00 84 GLU A CA 1
ATOM 658 C C . GLU A 1 84 ? 5.254 5.613 -0.888 1.00 92.00 84 GLU A C 1
ATOM 660 O O . GLU A 1 84 ? 4.646 6.683 -0.775 1.00 92.00 84 GLU A O 1
ATOM 665 N N . SER A 1 85 ? 5.155 4.875 -1.994 1.00 90.62 85 SER A N 1
ATOM 666 C CA . SER A 1 85 ? 4.346 5.275 -3.149 1.00 90.62 85 SER A CA 1
ATOM 667 C C . SER A 1 85 ? 2.866 5.430 -2.786 1.00 90.62 85 SER A C 1
ATOM 669 O O . SER A 1 85 ? 2.229 6.430 -3.137 1.00 90.62 85 SER A O 1
ATOM 671 N N . ILE A 1 86 ? 2.301 4.469 -2.047 1.00 89.81 86 ILE A N 1
ATOM 672 C CA . ILE A 1 86 ? 0.912 4.573 -1.580 1.00 89.81 86 ILE A CA 1
ATOM 673 C C . ILE A 1 86 ? 0.790 5.617 -0.477 1.00 89.81 86 ILE A C 1
ATOM 675 O O . ILE A 1 86 ? -0.171 6.384 -0.495 1.00 89.81 86 ILE A O 1
ATOM 679 N N . SER A 1 87 ? 1.755 5.690 0.439 1.00 90.56 87 SER A N 1
ATOM 680 C CA . SER A 1 87 ? 1.797 6.678 1.521 1.00 90.56 87 SER A CA 1
ATOM 681 C C . SER A 1 87 ? 1.680 8.099 0.960 1.00 90.56 87 SER A C 1
ATOM 683 O O . SER A 1 87 ? 0.778 8.859 1.326 1.00 90.56 87 SER A O 1
ATOM 685 N N . SER A 1 88 ? 2.478 8.419 -0.058 1.00 89.62 88 SER A N 1
ATOM 686 C CA . SER A 1 88 ? 2.448 9.701 -0.772 1.00 89.62 88 SER A CA 1
ATOM 687 C C . SER A 1 88 ? 1.116 9.952 -1.490 1.00 89.62 88 SER A C 1
ATOM 689 O O . SER A 1 88 ? 0.553 11.055 -1.467 1.00 89.62 88 SER A O 1
ATOM 691 N N . TYR A 1 89 ? 0.557 8.920 -2.126 1.00 90.81 89 TYR A N 1
ATOM 692 C CA . TYR A 1 89 ? -0.735 9.023 -2.803 1.00 90.81 89 TYR A CA 1
ATOM 693 C C . TYR A 1 89 ? -1.884 9.279 -1.824 1.00 90.81 89 TYR A C 1
ATOM 695 O O . TYR A 1 89 ? -2.745 10.122 -2.077 1.00 90.81 89 TYR A O 1
ATOM 703 N N . VAL A 1 90 ? -1.905 8.576 -0.695 1.00 89.81 90 VAL A N 1
ATOM 704 C CA . VAL A 1 90 ? -2.918 8.740 0.349 1.00 89.81 90 VAL A CA 1
ATOM 705 C C . VAL A 1 90 ? -2.794 10.117 0.992 1.00 89.81 90 VAL A C 1
ATOM 707 O O . VAL A 1 90 ? -3.813 10.783 1.165 1.00 89.81 90 VAL A O 1
ATOM 710 N N . ALA A 1 91 ? -1.576 10.591 1.260 1.00 88.81 91 ALA A N 1
ATOM 711 C CA . ALA A 1 91 ? -1.339 11.929 1.796 1.00 88.81 91 ALA A CA 1
ATOM 712 C C . ALA A 1 91 ? -1.861 13.027 0.851 1.00 88.81 91 ALA A C 1
ATOM 714 O O . ALA A 1 91 ? -2.581 13.933 1.276 1.00 88.81 91 ALA A O 1
ATOM 715 N N . SER A 1 92 ? -1.572 12.911 -0.449 1.00 89.75 92 SER A N 1
ATOM 716 C CA . SER A 1 92 ? -1.972 13.912 -1.447 1.00 89.75 92 SER A CA 1
ATOM 717 C C . SER A 1 92 ? -3.458 13.858 -1.820 1.00 89.75 92 SER A C 1
ATOM 719 O O . SER A 1 92 ? -4.115 14.894 -1.930 1.00 89.75 92 SER A O 1
ATOM 721 N N . LYS A 1 93 ? -4.020 12.661 -2.028 1.00 89.06 93 LYS A N 1
ATOM 722 C CA . LYS A 1 93 ? -5.409 12.468 -2.482 1.00 89.06 93 LYS A CA 1
ATOM 723 C C . LYS A 1 93 ? -6.410 12.296 -1.341 1.00 89.06 93 LYS A C 1
ATOM 725 O O . LYS A 1 93 ? -7.612 12.317 -1.607 1.00 89.06 93 LYS A O 1
ATOM 730 N N . LYS A 1 94 ? -5.940 12.109 -0.102 1.00 85.62 94 LYS A N 1
ATOM 731 C CA . LYS A 1 94 ? -6.745 11.835 1.104 1.00 85.62 94 LYS A CA 1
ATOM 732 C C . LYS A 1 94 ? -7.712 10.657 0.931 1.00 85.62 94 LYS A C 1
ATOM 734 O O . LYS A 1 94 ? -8.839 10.678 1.425 1.00 85.62 94 LYS A O 1
ATOM 739 N N . LYS A 1 95 ? -7.292 9.631 0.184 1.00 82.44 95 LYS A N 1
ATOM 740 C CA . LYS A 1 95 ? -8.080 8.411 -0.038 1.00 82.44 95 LYS A CA 1
ATOM 741 C C . LYS A 1 95 ? -7.821 7.417 1.084 1.00 82.44 95 LYS A C 1
ATOM 743 O O . LYS A 1 95 ? -6.675 7.190 1.439 1.00 82.44 95 LYS A O 1
ATOM 748 N N . LYS A 1 96 ? -8.883 6.808 1.608 1.00 84.44 96 LYS A N 1
ATOM 749 C CA . LYS A 1 96 ? -8.793 5.714 2.578 1.00 84.44 96 LYS A CA 1
ATOM 750 C C . LYS A 1 96 ? -9.105 4.408 1.860 1.00 84.44 96 LYS A C 1
ATOM 752 O O . LYS A 1 96 ? -10.107 4.333 1.151 1.00 84.44 96 LYS A O 1
ATOM 757 N N . TYR A 1 97 ? -8.250 3.410 2.039 1.00 86.31 97 TYR A N 1
ATOM 758 C CA . TYR A 1 97 ? -8.452 2.066 1.508 1.00 86.31 97 TYR A CA 1
ATOM 759 C C . TYR A 1 97 ? -8.779 1.103 2.646 1.00 86.31 97 TYR A C 1
ATOM 761 O O . TYR A 1 97 ? -8.310 1.286 3.765 1.00 86.31 97 TYR A O 1
ATOM 769 N N . ALA A 1 98 ? -9.577 0.076 2.351 1.00 87.00 98 ALA A N 1
ATOM 770 C CA . ALA A 1 98 ? -9.916 -0.957 3.330 1.00 87.00 98 ALA A CA 1
ATOM 771 C C . ALA A 1 98 ? -8.693 -1.813 3.713 1.00 87.00 98 ALA A C 1
ATOM 773 O O . ALA A 1 98 ? -8.522 -2.161 4.876 1.00 87.00 98 ALA A O 1
ATOM 774 N N . SER A 1 99 ? -7.822 -2.111 2.742 1.00 89.38 99 SER A N 1
ATOM 775 C CA . SER A 1 99 ? -6.533 -2.775 2.954 1.00 89.38 99 SER A CA 1
ATOM 776 C C . SER A 1 99 ? -5.484 -2.116 2.067 1.00 89.38 99 SER A C 1
ATOM 778 O O . SER A 1 99 ? -5.621 -2.090 0.841 1.00 89.38 99 SER A O 1
ATOM 780 N N . HIS A 1 100 ? -4.433 -1.575 2.682 1.00 89.94 100 HIS A N 1
ATOM 781 C CA . HIS A 1 100 ? -3.317 -0.999 1.936 1.00 89.94 100 HIS A CA 1
ATOM 782 C C . HIS A 1 100 ? -2.523 -2.084 1.204 1.00 89.94 100 HIS A C 1
ATOM 784 O O . HIS A 1 100 ? -2.082 -1.852 0.081 1.00 89.94 100 HIS A O 1
ATOM 790 N N . TYR A 1 101 ? -2.434 -3.288 1.777 1.00 92.31 101 TYR A N 1
ATOM 791 C CA . TYR A 1 101 ? -1.822 -4.449 1.136 1.00 92.31 101 TYR A CA 1
ATOM 792 C C . TYR A 1 101 ? -2.477 -4.775 -0.215 1.00 92.31 101 TYR A C 1
ATOM 794 O O . TYR A 1 101 ? -1.789 -4.896 -1.230 1.00 92.31 101 TYR A O 1
ATOM 802 N N . ALA A 1 102 ? -3.813 -4.836 -0.263 1.00 92.38 102 ALA A N 1
ATOM 803 C CA . ALA A 1 102 ? -4.546 -5.098 -1.504 1.00 92.38 102 ALA A CA 1
ATOM 804 C C . ALA A 1 102 ? -4.298 -4.018 -2.574 1.00 92.38 102 ALA A C 1
ATOM 806 O O . ALA A 1 102 ? -4.195 -4.325 -3.768 1.00 92.38 102 ALA A O 1
ATOM 807 N N . THR A 1 103 ? -4.161 -2.757 -2.155 1.00 92.81 103 THR A N 1
ATOM 808 C CA . THR A 1 103 ? -3.825 -1.650 -3.058 1.00 92.81 103 THR A CA 1
ATOM 809 C C . THR A 1 103 ? -2.430 -1.826 -3.654 1.00 92.81 103 THR A C 1
ATOM 811 O O . THR A 1 103 ? -2.295 -1.684 -4.869 1.00 92.81 103 THR A O 1
ATOM 814 N N . ILE A 1 104 ? -1.430 -2.215 -2.847 1.00 91.88 104 ILE A N 1
ATOM 815 C CA . ILE A 1 104 ? -0.074 -2.522 -3.340 1.00 91.88 104 ILE A CA 1
ATOM 816 C C . ILE A 1 104 ? -0.155 -3.602 -4.418 1.00 91.88 104 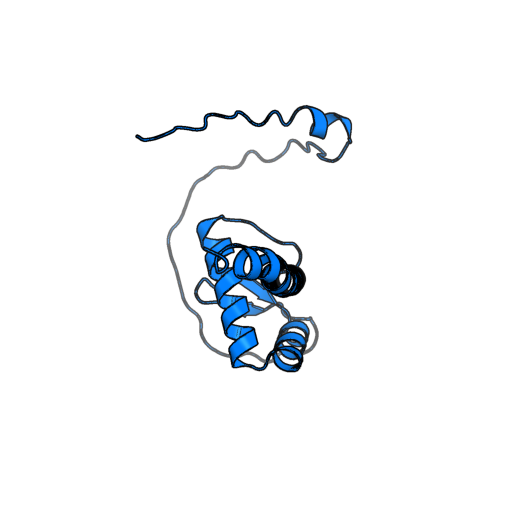ILE A C 1
ATOM 818 O O . ILE A 1 104 ? 0.290 -3.378 -5.538 1.00 91.88 104 ILE A O 1
ATOM 822 N N . LEU A 1 105 ? -0.803 -4.736 -4.137 1.00 91.38 105 LEU A N 1
ATOM 823 C CA . LEU A 1 105 ? -0.923 -5.829 -5.111 1.00 91.38 105 LEU A CA 1
ATOM 824 C C . LEU A 1 105 ? -1.614 -5.403 -6.414 1.00 91.38 105 LEU A C 1
ATOM 826 O O . LEU A 1 105 ? -1.202 -5.799 -7.506 1.00 91.38 105 LEU A O 1
ATOM 830 N N . THR A 1 106 ? -2.660 -4.583 -6.308 1.00 92.31 106 THR A N 1
ATOM 831 C CA . THR A 1 106 ? -3.398 -4.082 -7.474 1.00 92.31 106 THR A CA 1
ATOM 832 C C . THR A 1 106 ? -2.517 -3.189 -8.345 1.00 92.31 106 THR A C 1
ATOM 834 O O . THR A 1 106 ? -2.545 -3.301 -9.572 1.00 92.31 106 THR A O 1
ATOM 837 N N . TRP A 1 107 ? -1.731 -2.309 -7.723 1.00 90.06 107 TRP A N 1
ATOM 838 C CA . TRP A 1 107 ? -0.812 -1.418 -8.429 1.00 90.06 107 TRP A CA 1
ATOM 839 C C . TRP A 1 107 ? 0.321 -2.188 -9.087 1.00 90.06 107 TRP A C 1
ATOM 841 O O . TRP A 1 107 ? 0.675 -1.883 -10.220 1.00 90.06 107 TRP A O 1
ATOM 851 N N . GLU A 1 108 ? 0.817 -3.236 -8.438 1.00 89.94 108 GLU A N 1
ATOM 852 C CA . GLU A 1 108 ? 1.827 -4.111 -9.021 1.00 89.94 108 GLU A CA 1
ATOM 853 C C . GLU A 1 108 ? 1.323 -4.832 -10.258 1.00 89.94 108 GLU A C 1
ATOM 855 O O . GLU A 1 108 ? 1.978 -4.783 -11.296 1.00 89.94 108 GLU A O 1
ATOM 860 N N . ARG A 1 109 ? 0.126 -5.429 -10.196 1.00 89.62 109 ARG A N 1
ATOM 861 C CA . ARG A 1 109 ? -0.493 -6.040 -11.378 1.00 89.62 109 ARG A CA 1
ATOM 862 C C . ARG A 1 109 ? -0.575 -5.034 -12.527 1.00 89.62 109 ARG A C 1
ATOM 864 O O . ARG A 1 109 ? -0.175 -5.344 -13.645 1.00 89.62 109 ARG A O 1
ATOM 871 N N . LYS A 1 110 ? -1.019 -3.812 -12.225 1.00 88.00 110 LYS A N 1
ATOM 872 C CA . LYS A 1 110 ? -1.114 -2.733 -13.208 1.00 88.00 110 LYS A CA 1
ATOM 873 C C . LYS A 1 110 ? 0.257 -2.330 -13.769 1.00 88.00 110 LYS A C 1
ATOM 875 O O . LYS A 1 110 ? 0.375 -2.155 -14.974 1.00 88.00 110 LYS A O 1
ATOM 880 N N . ARG A 1 111 ? 1.304 -2.253 -12.943 1.00 86.56 111 ARG A N 1
ATOM 881 C CA . ARG A 1 111 ? 2.675 -1.921 -13.375 1.00 86.56 111 ARG A CA 1
ATOM 882 C C . ARG A 1 111 ? 3.236 -2.969 -14.343 1.00 86.56 111 ARG A C 1
ATOM 884 O O . ARG A 1 111 ? 3.910 -2.620 -15.308 1.00 86.56 111 ARG A O 1
ATOM 891 N N . GLN A 1 112 ? 2.914 -4.245 -14.120 1.00 85.38 112 GLN A N 1
ATOM 892 C CA . GLN A 1 112 ? 3.278 -5.338 -15.030 1.00 85.38 112 GLN A CA 1
ATOM 893 C C . GLN A 1 112 ? 2.491 -5.295 -16.351 1.00 85.38 112 GLN A C 1
ATOM 895 O O . GLN A 1 112 ? 3.028 -5.632 -17.406 1.00 85.38 112 GLN A O 1
ATOM 900 N N . GLU A 1 113 ? 1.221 -4.886 -16.314 1.00 84.94 113 GLU A N 1
ATOM 901 C CA . GLU A 1 113 ? 0.385 -4.711 -17.510 1.00 84.94 113 GLU A CA 1
ATOM 902 C C . GLU A 1 113 ? 0.824 -3.499 -18.346 1.00 84.94 113 GLU A C 1
ATOM 904 O O . GLU A 1 113 ? 0.934 -3.604 -19.568 1.00 84.94 113 GLU A O 1
ATOM 909 N N . GLU A 1 114 ? 1.140 -2.372 -17.705 1.00 77.69 114 GLU A N 1
ATOM 910 C CA . GLU A 1 114 ? 1.630 -1.159 -18.372 1.00 77.69 114 GLU A CA 1
ATOM 911 C C . GLU A 1 114 ? 2.959 -1.413 -19.093 1.00 77.69 114 GLU A C 1
ATOM 913 O O . GLU A 1 114 ? 3.102 -1.037 -20.256 1.00 77.69 114 GLU A O 1
ATOM 918 N N . GLY A 1 115 ? 3.878 -2.163 -18.475 1.00 72.94 115 GLY A N 1
ATOM 919 C CA . GLY A 1 115 ? 5.130 -2.566 -19.123 1.00 72.94 115 GLY A CA 1
ATOM 920 C C . GLY A 1 115 ? 4.927 -3.389 -20.404 1.00 72.94 115 GLY A C 1
ATOM 921 O O . GLY A 1 115 ? 5.706 -3.256 -21.345 1.00 72.94 115 GLY A O 1
ATOM 922 N N . LYS A 1 116 ? 3.860 -4.197 -20.478 1.00 65.19 116 LYS A N 1
ATOM 923 C CA . LYS A 1 116 ? 3.495 -4.958 -21.687 1.00 65.19 116 LYS A CA 1
ATOM 924 C C . LYS A 1 116 ? 2.762 -4.100 -22.714 1.00 65.19 116 LYS A C 1
ATOM 926 O O . LYS A 1 116 ? 2.958 -4.280 -23.911 1.00 65.19 116 LYS A O 1
ATOM 931 N N . SER A 1 117 ? 1.920 -3.169 -22.266 1.00 63.97 117 SER A N 1
ATOM 932 C CA . SER A 1 117 ? 1.225 -2.251 -23.169 1.00 63.97 117 SER A CA 1
ATOM 933 C C . SER A 1 117 ? 2.174 -1.237 -23.804 1.00 63.97 117 SER A C 1
ATOM 935 O O . SER A 1 117 ? 1.915 -0.798 -24.914 1.00 63.97 117 SER A O 1
ATOM 937 N N . ASP A 1 118 ? 3.249 -0.806 -23.158 1.00 62.47 118 ASP A N 1
ATOM 938 C CA . ASP A 1 118 ? 4.149 0.153 -23.808 1.00 62.47 118 ASP A CA 1
ATOM 939 C C . ASP A 1 118 ? 5.046 -0.496 -24.880 1.00 62.47 118 ASP A C 1
ATOM 941 O O . ASP A 1 118 ? 5.600 0.218 -25.719 1.00 62.47 118 ASP A O 1
ATOM 945 N N . ASP A 1 119 ? 5.109 -1.834 -24.946 1.00 66.12 119 ASP A N 1
ATOM 946 C CA . ASP A 1 119 ? 5.790 -2.571 -26.023 1.00 66.12 119 ASP A CA 1
ATOM 947 C C . ASP A 1 119 ? 5.190 -2.259 -27.405 1.00 66.12 119 ASP A C 1
ATOM 949 O O . ASP A 1 119 ? 5.926 -1.989 -28.357 1.00 66.12 119 ASP A O 1
ATOM 953 N N . TRP A 1 120 ? 3.855 -2.182 -27.517 1.00 68.81 120 TRP A N 1
ATOM 954 C CA . TRP A 1 120 ? 3.217 -1.882 -28.807 1.00 68.81 120 TRP A CA 1
ATOM 955 C C . TRP A 1 120 ? 3.461 -0.438 -29.261 1.00 68.81 120 TRP A C 1
ATOM 957 O O . TRP A 1 120 ? 3.557 -0.190 -30.461 1.00 68.81 120 TRP A O 1
ATOM 967 N N . LYS A 1 121 ? 3.641 0.509 -28.328 1.00 65.50 121 LYS A N 1
ATOM 968 C CA . LYS A 1 121 ? 4.016 1.895 -28.657 1.00 65.50 121 LYS A CA 1
ATOM 969 C C . LYS A 1 121 ? 5.485 2.008 -29.058 1.00 65.50 121 LYS A C 1
ATOM 971 O O . LYS A 1 121 ? 5.800 2.742 -29.989 1.00 65.50 121 LYS A O 1
ATOM 976 N N . ARG A 1 122 ? 6.385 1.275 -28.390 1.00 64.50 122 ARG A N 1
ATOM 977 C CA . ARG A 1 122 ? 7.821 1.255 -28.722 1.00 64.50 122 ARG A CA 1
ATOM 978 C C . ARG A 1 122 ? 8.086 0.662 -30.105 1.00 64.50 122 ARG A C 1
ATOM 980 O O . ARG A 1 122 ? 8.886 1.223 -30.843 1.00 64.50 122 ARG A O 1
ATOM 987 N N . ARG A 1 123 ? 7.382 -0.412 -30.479 1.00 64.69 123 ARG A N 1
ATOM 988 C CA . ARG A 1 123 ? 7.508 -1.036 -31.811 1.00 64.69 123 ARG A CA 1
ATOM 989 C C . ARG A 1 123 ? 6.989 -0.158 -32.951 1.00 64.69 123 ARG A C 1
ATOM 991 O O . ARG A 1 123 ? 7.470 -0.303 -34.065 1.00 64.69 123 ARG A O 1
ATOM 998 N N . PHE A 1 124 ? 6.041 0.741 -32.685 1.00 63.59 124 PHE A N 1
ATOM 999 C CA . PHE A 1 124 ? 5.457 1.613 -33.710 1.00 63.59 124 PHE A CA 1
ATOM 1000 C C . PHE A 1 124 ? 6.200 2.945 -33.916 1.00 63.59 124 PHE A C 1
ATOM 1002 O O . PHE A 1 124 ? 6.054 3.541 -34.974 1.00 63.59 124 PHE A O 1
ATOM 1009 N N . LEU A 1 125 ? 6.997 3.417 -32.949 1.00 63.97 125 LEU A N 1
ATOM 1010 C CA . LEU A 1 125 ? 7.670 4.731 -33.007 1.00 63.97 125 LEU A CA 1
ATOM 1011 C C . LEU A 1 125 ? 9.125 4.701 -33.528 1.00 63.97 125 LEU A C 1
ATOM 1013 O O . LEU A 1 125 ? 9.792 5.730 -33.499 1.00 63.97 125 LEU A O 1
ATOM 1017 N N . GLN A 1 126 ? 9.635 3.546 -33.970 1.00 60.03 126 GLN A N 1
ATOM 1018 C CA . GLN A 1 126 ? 11.009 3.370 -34.488 1.00 60.03 126 GLN A CA 1
ATOM 1019 C C . GLN A 1 126 ? 11.067 2.987 -35.982 1.00 60.03 126 GLN A C 1
ATOM 1021 O O . GLN A 1 126 ? 12.123 2.586 -36.461 1.00 60.03 126 GLN A O 1
ATOM 1026 N N . SER A 1 127 ? 9.949 3.085 -36.711 1.00 56.09 127 SER A N 1
ATOM 1027 C CA . SER A 1 127 ? 9.854 2.717 -38.137 1.00 56.09 127 SER A CA 1
ATOM 1028 C C . SER A 1 127 ? 9.794 3.902 -39.115 1.00 56.09 127 SER A C 1
ATOM 1030 O O . SER A 1 127 ? 9.405 3.688 -40.260 1.00 56.09 127 SER A O 1
ATOM 1032 N N . ASP A 1 128 ? 10.197 5.105 -38.697 1.00 55.16 128 ASP A N 1
ATOM 1033 C CA . ASP A 1 128 ? 10.415 6.262 -39.589 1.00 55.16 128 ASP A CA 1
ATOM 1034 C C . ASP A 1 128 ? 11.911 6.560 -39.764 1.00 55.16 128 ASP A C 1
ATOM 1036 O O . ASP A 1 128 ? 12.648 6.492 -38.749 1.00 55.16 128 ASP A O 1
#

Organism: NCBI:txid1070528

Secondary structure (DSSP, 8-state):
-----------GGGTTTT----------------------------SS---EEESTTS-EEE-HHHHHHHHHHHHHHHHHHHHHHHHHHHHHH----S-HHHHHHHHHHHHHHHHHHHHHHHHHSS--

Sequence (128 aa):
MKSSIKGKIDFKPLLSAGFISLNNDASRSLANDKQNGVPETETETETETEKKTYGEFKNILLTDEELQKLKDRFTDSGAQERIESISSYVASKKKKYASHYATILTWERKRQEEGKSDDWKRRFLQSD

Radius of gyration: 21.43 Å; chains: 1; bounding box: 45×40×64 Å